Protein AF-A0A6A7LDC2-F1 (afdb_monomer_lite)

Sequence (98 aa):
MISDTRNTEDIVCEDEYEAEKLMWILSSNRKEHKLKHAATVGEKEMIVVLDDDSSHSVMMSDEESADKLQKTAHKILLEGRKPLSIRTHKNTVYIDME

Foldseek 3Di:
DDPPPFDKQKAFFLWQVLQVVVLVQQDPPPPPKDFDDWDDDPQFWIWTAIPVRDIDIHGGNGNVSVVSVVVVSCCCHPVVKHFPDWDDDIRMIITGID

Radius of gyration: 12.78 Å; chains: 1; bounding box: 31×42×29 Å

Secondary structure (DSSP, 8-state):
------EEEEEEBSSHHHHHHHHHHH-TT-SS--EEEEEEETTTEEEEEETTS-EEEEEBSSHHHHHHHHHHHHHHHTS---EEEEEEETTEEEEEE-

Structure (mmCIF, N/CA/C/O backbone):
data_AF-A0A6A7LDC2-F1
#
_entry.id   AF-A0A6A7LDC2-F1
#
loop_
_atom_site.group_PDB
_atom_site.id
_atom_site.type_symbol
_atom_site.label_atom_id
_atom_site.label_alt_id
_atom_site.label_comp_id
_atom_site.label_asym_id
_atom_site.label_entity_id
_atom_site.label_seq_id
_atom_site.pdbx_PDB_ins_code
_atom_site.Cartn_x
_atom_site.Cartn_y
_atom_site.Cartn_z
_atom_site.occupancy
_atom_site.B_iso_or_equiv
_atom_site.auth_seq_id
_atom_site.auth_comp_id
_atom_site.auth_asym_id
_atom_site.auth_atom_id
_atom_site.pdbx_PDB_model_num
ATOM 1 N N . MET A 1 1 ? 9.118 30.003 -6.283 1.00 36.75 1 MET A N 1
ATOM 2 C CA . MET A 1 1 ? 9.024 29.219 -5.037 1.00 36.75 1 MET A CA 1
ATOM 3 C C . MET A 1 1 ? 7.946 28.181 -5.274 1.00 36.75 1 MET A C 1
ATOM 5 O O . MET A 1 1 ? 6.783 28.551 -5.307 1.00 36.75 1 MET A O 1
ATOM 9 N N . ILE A 1 2 ? 8.327 26.947 -5.602 1.00 41.28 2 ILE A N 1
ATOM 10 C CA . ILE A 1 2 ? 7.369 25.851 -5.785 1.00 41.28 2 ILE A CA 1
ATOM 11 C C . ILE A 1 2 ? 7.188 25.263 -4.389 1.00 41.28 2 IL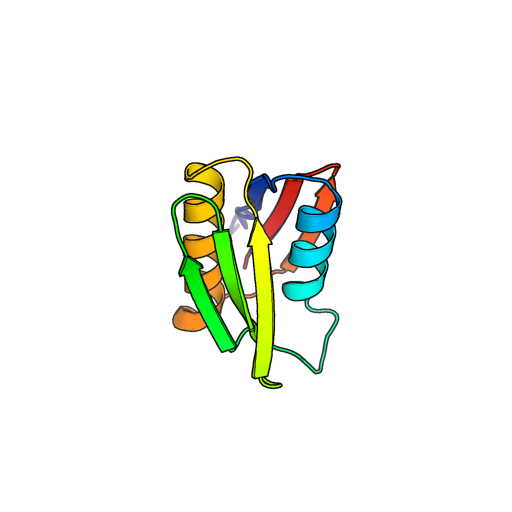E A C 1
ATOM 13 O O . ILE A 1 2 ? 8.160 24.809 -3.793 1.00 41.28 2 ILE A O 1
ATOM 17 N N . SER A 1 3 ? 5.996 25.400 -3.811 1.00 41.00 3 SER A N 1
ATOM 18 C CA . SER A 1 3 ? 5.670 24.667 -2.595 1.00 41.00 3 SER A CA 1
ATOM 19 C C . SER A 1 3 ? 5.502 23.207 -2.997 1.00 41.00 3 SER A C 1
ATOM 21 O O . SER A 1 3 ? 4.506 22.870 -3.633 1.00 41.00 3 SER A O 1
ATOM 23 N N . ASP A 1 4 ? 6.468 22.358 -2.658 1.00 45.59 4 ASP A N 1
ATOM 24 C CA . ASP A 1 4 ? 6.269 20.911 -2.681 1.00 45.59 4 ASP A CA 1
ATOM 25 C C . ASP A 1 4 ? 5.224 20.579 -1.612 1.00 45.59 4 ASP A C 1
ATOM 27 O O . ASP A 1 4 ? 5.537 20.335 -0.444 1.00 45.59 4 ASP A O 1
ATOM 31 N N . THR A 1 5 ? 3.946 20.646 -1.984 1.00 48.62 5 THR A N 1
ATOM 32 C CA . THR A 1 5 ? 2.859 20.024 -1.233 1.00 48.62 5 THR A CA 1
ATOM 33 C C . THR A 1 5 ? 3.118 18.525 -1.244 1.00 48.62 5 THR A C 1
ATOM 35 O O . THR A 1 5 ? 2.669 17.820 -2.142 1.00 48.62 5 THR A O 1
ATOM 38 N N . ARG A 1 6 ? 3.890 18.043 -0.264 1.00 57.09 6 ARG A N 1
ATOM 39 C CA . ARG A 1 6 ? 4.001 16.617 0.042 1.00 57.09 6 ARG A CA 1
ATOM 40 C C . ARG A 1 6 ? 2.589 16.116 0.307 1.00 57.09 6 ARG A C 1
ATOM 42 O O . ARG A 1 6 ? 1.972 16.528 1.287 1.00 57.09 6 ARG A O 1
ATOM 49 N N . ASN A 1 7 ? 2.063 15.301 -0.599 1.00 79.56 7 ASN A N 1
ATOM 50 C CA . ASN A 1 7 ? 0.771 14.673 -0.397 1.00 79.56 7 ASN A CA 1
ATOM 51 C C . ASN A 1 7 ? 1.016 13.396 0.411 1.00 79.56 7 ASN A C 1
ATOM 53 O O . ASN A 1 7 ? 1.631 12.454 -0.094 1.00 79.56 7 ASN A O 1
ATOM 57 N N . THR A 1 8 ? 0.626 13.421 1.684 1.00 90.31 8 THR A N 1
ATOM 58 C CA . THR A 1 8 ? 0.734 12.271 2.583 1.00 90.31 8 THR A CA 1
ATOM 59 C C . THR A 1 8 ? -0.593 11.531 2.552 1.00 90.31 8 THR A C 1
ATOM 61 O O . THR A 1 8 ? -1.608 12.079 2.973 1.00 90.31 8 THR A O 1
ATOM 64 N N . GLU A 1 9 ? -0.574 10.292 2.075 1.00 93.88 9 GLU A N 1
ATOM 65 C CA . GLU A 1 9 ? -1.716 9.381 2.157 1.00 93.88 9 GLU A CA 1
ATOM 66 C C . GLU A 1 9 ? -1.643 8.615 3.484 1.00 93.88 9 GLU A C 1
ATOM 68 O O . GLU A 1 9 ? -0.570 8.145 3.875 1.00 93.88 9 GLU A O 1
ATOM 73 N N . ASP A 1 10 ? -2.771 8.490 4.176 1.00 96.38 10 ASP A N 1
ATOM 74 C CA . ASP A 1 10 ? -2.927 7.705 5.397 1.00 96.38 10 ASP A CA 1
ATOM 75 C C . ASP A 1 10 ? -3.853 6.508 5.144 1.00 96.38 10 ASP A C 1
ATOM 77 O O . ASP A 1 10 ? -5.001 6.654 4.725 1.00 96.38 10 ASP A O 1
ATOM 81 N N . ILE A 1 11 ? -3.343 5.302 5.380 1.00 97.69 11 ILE A N 1
ATOM 82 C CA . ILE A 1 11 ? -4.064 4.049 5.144 1.00 97.69 11 ILE A CA 1
ATOM 83 C C . ILE A 1 11 ? -4.175 3.320 6.473 1.00 97.69 11 ILE A C 1
ATOM 85 O O . ILE A 1 11 ? -3.156 3.017 7.098 1.00 97.69 11 ILE A O 1
ATOM 89 N N . VAL A 1 12 ? -5.403 3.041 6.903 1.00 98.31 12 VAL A N 1
ATOM 90 C CA . VAL A 1 12 ? -5.662 2.319 8.146 1.00 98.31 12 VAL A CA 1
ATOM 91 C C . VAL A 1 12 ? -5.859 0.835 7.827 1.00 98.31 12 VAL A C 1
ATOM 93 O O . VAL A 1 12 ? -6.759 0.429 7.092 1.00 98.31 12 VAL A O 1
ATOM 96 N N . CYS A 1 13 ? -4.957 0.016 8.347 1.00 98.50 13 CYS A N 1
ATOM 97 C CA . CYS A 1 13 ? -4.982 -1.434 8.250 1.00 98.50 13 CYS A CA 1
ATOM 98 C C . CYS A 1 13 ? -5.863 -2.051 9.347 1.00 98.50 13 CYS A C 1
ATOM 100 O O . CYS A 1 13 ? -6.173 -1.399 10.347 1.00 98.50 13 CYS A O 1
ATOM 102 N N . GLU A 1 14 ? -6.257 -3.313 9.172 1.00 98.44 14 GLU A N 1
ATOM 103 C CA . GLU A 1 14 ? -7.043 -4.060 10.171 1.00 98.44 14 GLU A CA 1
ATOM 104 C C . GLU A 1 14 ? -6.330 -4.075 11.536 1.00 98.44 14 GLU A C 1
ATOM 106 O O . GLU A 1 14 ? -6.942 -3.812 12.571 1.00 98.44 14 GLU A O 1
ATOM 111 N N . ASP A 1 15 ? -5.013 -4.298 11.532 1.00 98.44 15 ASP A N 1
ATOM 112 C CA . ASP A 1 15 ? -4.178 -4.309 12.729 1.00 98.44 15 ASP A CA 1
ATOM 113 C C . ASP A 1 15 ? -2.744 -3.795 12.466 1.00 98.44 15 ASP A C 1
ATOM 115 O O . ASP A 1 15 ? -2.394 -3.347 11.368 1.00 98.44 15 ASP A O 1
ATOM 119 N N . GLU A 1 16 ? -1.911 -3.794 13.513 1.00 98.31 16 GLU A N 1
ATOM 120 C CA . GLU A 1 16 ? -0.515 -3.343 13.431 1.00 98.31 16 GLU A CA 1
ATOM 121 C C . GLU A 1 16 ? 0.347 -4.252 12.537 1.00 98.31 16 GLU A C 1
ATOM 123 O O . GLU A 1 16 ? 1.244 -3.762 11.854 1.00 98.31 16 GLU A O 1
ATOM 128 N N . TYR A 1 17 ? 0.058 -5.556 12.490 1.00 97.75 17 TYR A N 1
ATOM 129 C CA . TYR A 1 17 ? 0.798 -6.511 11.662 1.00 97.75 17 TYR A CA 1
ATOM 130 C C . TYR A 1 17 ? 0.548 -6.258 10.171 1.00 97.75 17 TYR A C 1
ATOM 132 O O . TYR A 1 17 ? 1.482 -6.239 9.366 1.00 97.75 17 TYR A O 1
ATOM 140 N N . GLU A 1 18 ? -0.704 -6.003 9.800 1.00 98.19 18 GLU A N 1
ATOM 141 C CA . GLU A 1 18 ? -1.101 -5.620 8.448 1.00 98.19 18 GLU A CA 1
ATOM 142 C C . GLU A 1 18 ? -0.447 -4.299 8.016 1.00 98.19 18 GLU A C 1
ATOM 144 O O . GLU A 1 18 ? 0.064 -4.196 6.896 1.00 98.19 18 GLU A O 1
ATOM 149 N N . ALA A 1 19 ? -0.363 -3.320 8.924 1.00 98.06 19 ALA A N 1
ATOM 150 C CA . ALA A 1 19 ? 0.328 -2.057 8.669 1.00 98.06 19 ALA A CA 1
ATOM 151 C C . ALA A 1 19 ? 1.836 -2.245 8.448 1.00 98.06 19 ALA A C 1
ATOM 153 O O . ALA A 1 19 ? 2.404 -1.685 7.504 1.00 98.06 19 ALA A O 1
ATOM 154 N N . GLU A 1 20 ? 2.500 -3.054 9.278 1.00 96.12 20 GLU A N 1
ATOM 155 C CA . GLU A 1 20 ? 3.921 -3.367 9.110 1.00 96.12 20 GLU A CA 1
ATOM 156 C C . GLU A 1 20 ? 4.196 -4.117 7.802 1.00 96.12 20 GLU A C 1
ATOM 158 O O . GLU A 1 20 ? 5.146 -3.786 7.084 1.00 96.12 20 GLU A O 1
ATOM 163 N N . LYS A 1 21 ? 3.340 -5.083 7.453 1.00 95.19 21 LYS A N 1
ATOM 164 C CA . LYS A 1 21 ? 3.408 -5.819 6.186 1.00 95.19 21 LYS A CA 1
ATOM 165 C C . LYS A 1 21 ? 3.277 -4.874 4.993 1.00 95.19 21 LYS A C 1
ATOM 167 O O . LYS A 1 21 ? 4.116 -4.921 4.094 1.00 95.19 21 LYS A O 1
ATOM 172 N N . LEU A 1 22 ? 2.284 -3.982 4.992 1.00 95.50 22 LEU A N 1
ATOM 173 C CA . LEU A 1 22 ? 2.088 -3.013 3.911 1.00 95.50 22 LEU A CA 1
ATOM 174 C C . LEU A 1 22 ? 3.271 -2.044 3.784 1.00 95.50 22 LEU A C 1
ATOM 176 O O . LEU A 1 22 ? 3.770 -1.817 2.680 1.00 95.50 22 LEU A O 1
ATOM 180 N N . MET A 1 23 ? 3.760 -1.508 4.906 1.00 93.56 23 MET A N 1
ATOM 181 C CA . MET A 1 23 ? 4.963 -0.674 4.919 1.00 93.56 23 MET A CA 1
ATOM 182 C C . MET A 1 23 ? 6.138 -1.417 4.292 1.00 93.56 23 MET A C 1
ATOM 184 O O . MET A 1 23 ? 6.837 -0.855 3.451 1.00 93.56 23 MET A O 1
ATOM 188 N N . TRP A 1 24 ? 6.368 -2.667 4.686 1.00 89.56 24 TRP A N 1
ATOM 189 C CA . TRP A 1 24 ? 7.476 -3.463 4.177 1.00 89.56 24 TRP A CA 1
ATOM 190 C C . TRP A 1 24 ? 7.364 -3.733 2.672 1.00 89.56 24 TRP A C 1
ATOM 192 O O . TRP A 1 24 ? 8.367 -3.631 1.967 1.00 89.56 24 TRP A O 1
ATOM 202 N N . ILE A 1 25 ? 6.152 -4.008 2.178 1.00 90.69 25 ILE A N 1
ATOM 203 C CA . ILE A 1 25 ? 5.851 -4.224 0.753 1.00 90.69 25 ILE A CA 1
ATOM 204 C C . ILE A 1 25 ? 6.166 -2.973 -0.075 1.00 90.69 25 ILE A C 1
ATOM 206 O O . ILE A 1 25 ? 6.761 -3.076 -1.145 1.00 90.69 25 ILE A O 1
ATOM 210 N N . LEU A 1 26 ? 5.771 -1.792 0.408 1.00 89.25 26 LEU A N 1
ATOM 211 C CA . LEU A 1 26 ? 5.920 -0.538 -0.336 1.00 89.25 26 LEU A CA 1
ATOM 212 C C . LEU A 1 26 ? 7.283 0.144 -0.125 1.00 89.25 26 LEU A C 1
ATOM 214 O O . LEU A 1 26 ? 7.633 1.061 -0.869 1.00 89.25 26 LEU A O 1
ATOM 218 N N . SER A 1 27 ? 8.060 -0.276 0.878 1.00 84.94 27 SER A N 1
ATOM 219 C CA . SER A 1 27 ? 9.331 0.355 1.241 1.00 84.94 27 SER A CA 1
ATOM 220 C C . SER A 1 27 ? 10.394 0.229 0.149 1.00 84.94 27 SER A C 1
ATOM 222 O O . SER A 1 27 ? 10.906 -0.850 -0.148 1.00 84.94 27 SER A O 1
ATOM 224 N N . SER A 1 28 ? 10.849 1.385 -0.336 1.00 60.97 28 SER A N 1
ATOM 225 C CA . SER A 1 28 ? 11.884 1.583 -1.364 1.00 60.97 28 SER A CA 1
ATOM 226 C C . SER A 1 28 ? 13.272 1.011 -1.017 1.00 60.97 28 SER A C 1
ATOM 228 O O . SER A 1 28 ? 14.181 1.042 -1.846 1.00 60.97 28 SER A O 1
ATOM 230 N N . ASN A 1 29 ? 13.463 0.490 0.201 1.00 55.75 29 ASN A N 1
ATOM 231 C CA . ASN A 1 29 ? 14.714 -0.135 0.647 1.00 55.75 29 ASN A CA 1
ATOM 232 C C . ASN A 1 29 ? 14.994 -1.487 -0.022 1.00 55.75 29 ASN A C 1
ATOM 234 O O . ASN A 1 29 ? 16.120 -1.985 0.045 1.00 55.75 29 ASN A O 1
ATOM 238 N N . ARG A 1 30 ? 14.015 -2.068 -0.718 1.00 54.81 30 ARG A N 1
ATOM 239 C CA . ARG A 1 30 ? 14.255 -3.194 -1.614 1.00 54.81 30 ARG A CA 1
ATOM 240 C C . ARG A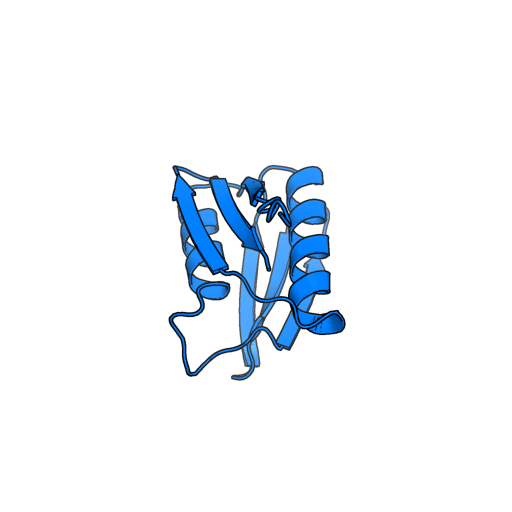 1 30 ? 14.712 -2.647 -2.964 1.00 54.81 30 ARG A C 1
ATOM 242 O O . ARG A 1 30 ? 13.904 -2.303 -3.816 1.00 54.81 30 ARG A O 1
ATOM 249 N N . LYS A 1 31 ? 16.029 -2.635 -3.202 1.00 53.91 31 LYS A N 1
ATOM 250 C CA . LYS A 1 31 ? 16.576 -2.532 -4.573 1.00 53.91 31 LYS A CA 1
ATOM 251 C C . LYS A 1 31 ? 16.052 -3.646 -5.499 1.00 53.91 31 LYS A C 1
ATOM 253 O O . LYS A 1 31 ? 16.219 -3.532 -6.709 1.00 53.91 31 LYS A O 1
ATOM 258 N N . GLU A 1 32 ? 15.451 -4.690 -4.930 1.00 55.72 32 GLU A N 1
ATOM 259 C CA . GLU A 1 32 ? 15.205 -5.972 -5.588 1.00 55.72 32 GLU A CA 1
ATOM 260 C C . GLU A 1 32 ? 13.732 -6.324 -5.800 1.00 55.72 32 GLU A C 1
ATOM 262 O O . GLU A 1 32 ? 13.489 -7.230 -6.582 1.00 55.72 32 GLU A O 1
ATOM 267 N N . HIS A 1 33 ? 12.770 -5.623 -5.181 1.00 64.06 33 HIS A N 1
ATOM 268 C CA . HIS A 1 33 ? 11.357 -5.973 -5.359 1.00 64.06 33 HIS A CA 1
ATOM 269 C C . HIS A 1 33 ? 10.464 -4.762 -5.579 1.00 64.06 33 HIS A C 1
ATOM 271 O O . HIS A 1 33 ? 10.325 -3.909 -4.701 1.00 64.06 33 HIS A O 1
ATOM 277 N N . LYS A 1 34 ? 9.861 -4.694 -6.765 1.00 80.69 34 LYS A N 1
ATOM 278 C CA . LYS A 1 34 ? 8.914 -3.651 -7.164 1.00 80.69 34 LYS A CA 1
ATOM 279 C C . LYS A 1 34 ? 7.496 -4.192 -7.195 1.00 80.69 34 LYS A C 1
ATOM 281 O O . LYS A 1 34 ? 7.260 -5.342 -7.551 1.00 80.69 34 LYS A O 1
ATOM 286 N N . LEU A 1 35 ? 6.548 -3.310 -6.897 1.00 89.19 35 LEU A N 1
ATOM 287 C CA . LEU A 1 35 ? 5.135 -3.567 -7.128 1.00 89.19 35 LEU A CA 1
ATOM 288 C C . LEU A 1 35 ? 4.908 -3.891 -8.617 1.00 89.19 35 LEU A C 1
ATOM 290 O O . LEU A 1 35 ? 5.234 -3.078 -9.481 1.00 89.19 35 LEU A O 1
ATOM 294 N N . LYS A 1 36 ? 4.366 -5.079 -8.904 1.00 91.06 36 LYS A N 1
ATOM 295 C CA . LYS A 1 36 ? 4.046 -5.573 -10.254 1.00 91.06 36 LYS A CA 1
ATOM 296 C C . LYS A 1 36 ? 2.551 -5.487 -10.545 1.00 91.06 36 LYS A C 1
ATOM 298 O O . LYS A 1 36 ? 2.161 -5.135 -11.655 1.00 91.06 36 LYS A O 1
ATOM 303 N N . HIS A 1 37 ? 1.716 -5.814 -9.561 1.00 92.62 37 HIS A N 1
ATOM 304 C CA . HIS A 1 37 ? 0.262 -5.773 -9.686 1.00 92.62 37 HIS A CA 1
ATOM 305 C C . HIS A 1 37 ? -0.408 -5.530 -8.329 1.00 92.62 37 HIS A C 1
ATOM 307 O O . HIS A 1 37 ? 0.150 -5.860 -7.285 1.00 92.62 37 HIS A O 1
ATOM 313 N N . ALA A 1 38 ? -1.613 -4.967 -8.352 1.00 93.75 38 ALA A N 1
ATOM 314 C CA . ALA A 1 38 ? -2.453 -4.772 -7.180 1.00 93.75 38 ALA A CA 1
ATOM 315 C C . ALA A 1 38 ? -3.922 -4.947 -7.578 1.00 93.75 38 ALA A C 1
ATOM 317 O O . ALA A 1 38 ? -4.347 -4.396 -8.595 1.00 93.75 38 ALA A O 1
ATOM 318 N N . ALA A 1 39 ? -4.683 -5.692 -6.780 1.00 94.44 39 ALA A N 1
ATOM 319 C CA . ALA A 1 39 ? -6.102 -5.929 -7.011 1.00 94.44 39 ALA A CA 1
ATOM 320 C C . ALA A 1 39 ? -6.869 -5.964 -5.688 1.00 94.44 39 ALA A C 1
ATOM 322 O O . ALA A 1 39 ? -6.480 -6.667 -4.758 1.00 94.44 39 ALA A O 1
ATOM 323 N N . THR A 1 40 ? -7.974 -5.230 -5.616 1.00 92.56 40 THR A N 1
ATOM 324 C CA . THR A 1 40 ? -8.897 -5.293 -4.479 1.00 92.56 40 THR A CA 1
ATOM 325 C C . THR A 1 40 ? -9.699 -6.594 -4.547 1.00 92.56 40 THR A C 1
ATOM 327 O O . THR A 1 40 ? -10.216 -6.953 -5.607 1.00 92.56 40 THR A O 1
ATOM 330 N N . VAL A 1 41 ? -9.797 -7.300 -3.424 1.00 91.31 41 VAL A N 1
ATOM 331 C CA . VAL A 1 41 ? -10.599 -8.514 -3.253 1.00 91.31 41 VAL A CA 1
ATOM 332 C C . VAL A 1 41 ? -11.577 -8.245 -2.112 1.00 91.31 41 VAL A C 1
ATOM 334 O O . VAL A 1 41 ? -11.174 -7.949 -1.000 1.00 91.31 41 VAL A O 1
ATOM 337 N N . GLY A 1 42 ? -12.882 -8.283 -2.377 1.00 88.94 42 GLY A N 1
ATOM 338 C CA . GLY A 1 42 ? -13.872 -7.853 -1.379 1.00 88.94 42 GLY A CA 1
ATOM 339 C C . GLY A 1 42 ? -13.782 -6.356 -1.039 1.00 88.94 42 GLY A C 1
ATOM 340 O O . GLY A 1 42 ? -13.217 -5.575 -1.797 1.00 88.94 42 GLY A O 1
ATOM 341 N N . GLU A 1 43 ? -14.377 -5.951 0.085 1.00 91.06 43 GLU A N 1
ATOM 342 C CA . GLU A 1 43 ? -14.510 -4.529 0.461 1.00 91.06 43 GLU A CA 1
ATOM 343 C C . GLU A 1 43 ? -13.283 -3.973 1.202 1.00 91.06 43 GLU A C 1
ATOM 345 O O . GLU A 1 43 ? -13.067 -2.767 1.215 1.00 91.06 43 GLU A O 1
ATOM 350 N N . LYS A 1 44 ? -12.480 -4.834 1.840 1.00 95.88 44 LYS A N 1
ATOM 351 C CA . LYS A 1 44 ? -11.410 -4.422 2.769 1.00 95.88 44 LYS A CA 1
ATOM 352 C C . LYS A 1 44 ? -10.084 -5.150 2.572 1.00 95.88 44 LYS A C 1
ATOM 354 O O . LYS A 1 44 ? -9.210 -5.054 3.423 1.00 95.88 44 LYS A O 1
ATOM 359 N N . GLU A 1 45 ? -9.915 -5.890 1.486 1.00 96.44 45 GLU A N 1
ATOM 360 C CA . GLU A 1 45 ? -8.695 -6.655 1.234 1.00 96.44 45 GLU A CA 1
ATOM 361 C C . GLU A 1 45 ? -8.094 -6.277 -0.120 1.00 96.44 45 GLU A C 1
ATOM 363 O O . GLU A 1 45 ? -8.795 -6.035 -1.104 1.00 96.44 45 GLU A O 1
ATOM 368 N N . MET A 1 46 ? -6.767 -6.185 -0.167 1.00 96.62 46 MET A N 1
ATOM 369 C CA . MET A 1 46 ? -6.034 -5.971 -1.404 1.00 96.62 46 MET A CA 1
ATOM 370 C C . MET A 1 46 ? -4.932 -7.009 -1.533 1.00 96.62 46 MET A C 1
ATOM 372 O O . MET A 1 46 ? -4.117 -7.195 -0.633 1.00 96.62 46 MET A O 1
ATOM 376 N N . ILE A 1 47 ? -4.884 -7.661 -2.689 1.00 96.75 47 ILE A N 1
ATOM 377 C CA . ILE A 1 47 ? -3.784 -8.533 -3.075 1.00 96.75 47 ILE A CA 1
ATOM 378 C C . ILE A 1 47 ? -2.745 -7.700 -3.812 1.00 96.75 47 ILE A C 1
ATOM 380 O O . ILE A 1 47 ? -3.046 -7.011 -4.788 1.00 96.75 47 ILE A O 1
ATOM 384 N N . VAL A 1 48 ? -1.507 -7.796 -3.348 1.00 94.25 48 VAL A N 1
ATOM 385 C CA . VAL A 1 48 ? -0.336 -7.124 -3.892 1.00 94.25 48 VAL A CA 1
ATOM 386 C C . VAL A 1 48 ? 0.623 -8.171 -4.436 1.00 94.25 48 VAL A C 1
ATOM 388 O O . VAL A 1 48 ? 0.963 -9.118 -3.732 1.00 94.25 48 VAL A O 1
ATOM 391 N N . VAL A 1 49 ? 1.070 -7.999 -5.677 1.00 93.50 49 VAL A N 1
ATOM 392 C CA . VAL A 1 49 ? 2.020 -8.899 -6.340 1.00 93.50 49 VAL A CA 1
ATOM 393 C C . VAL A 1 49 ? 3.301 -8.137 -6.636 1.00 93.50 49 VAL A C 1
ATOM 395 O O . VAL A 1 49 ? 3.258 -7.037 -7.201 1.00 93.50 49 VAL A O 1
ATOM 398 N N . LEU A 1 50 ? 4.434 -8.722 -6.265 1.00 91.25 50 LEU A N 1
ATOM 399 C CA . LEU A 1 50 ? 5.762 -8.178 -6.529 1.00 91.25 50 LEU A CA 1
ATOM 400 C C . LEU A 1 50 ? 6.351 -8.760 -7.826 1.00 91.25 50 LEU A C 1
ATOM 402 O O . LEU A 1 50 ? 5.788 -9.653 -8.459 1.00 91.25 50 LEU A O 1
ATOM 406 N N . ASP A 1 51 ? 7.468 -8.204 -8.281 1.00 90.31 51 ASP A N 1
ATOM 407 C CA . ASP A 1 51 ? 8.168 -8.618 -9.504 1.00 90.31 51 ASP A CA 1
ATOM 408 C C . ASP A 1 51 ? 8.766 -10.033 -9.460 1.00 90.31 51 ASP A C 1
ATOM 410 O O . ASP A 1 51 ? 8.955 -10.633 -10.518 1.00 90.31 51 ASP A O 1
ATOM 414 N N . ASP A 1 52 ? 8.990 -10.580 -8.265 1.00 89.81 52 ASP A N 1
ATOM 415 C CA . ASP A 1 52 ? 9.391 -11.969 -8.017 1.00 89.81 52 ASP A CA 1
ATOM 416 C C . ASP A 1 52 ? 8.207 -12.955 -7.970 1.00 89.81 52 ASP A C 1
ATOM 418 O O . ASP A 1 52 ? 8.377 -14.109 -7.580 1.00 89.81 52 ASP A O 1
ATOM 422 N N . ASP A 1 53 ? 7.011 -12.499 -8.358 1.00 90.06 53 ASP A N 1
ATOM 423 C CA . ASP A 1 53 ? 5.745 -13.240 -8.329 1.00 90.06 53 ASP A CA 1
ATOM 424 C C . ASP A 1 53 ? 5.258 -13.643 -6.925 1.00 90.06 53 ASP A C 1
ATOM 426 O O . ASP A 1 53 ? 4.235 -14.327 -6.794 1.00 90.06 53 ASP A O 1
ATOM 430 N N . SER A 1 54 ? 5.906 -13.167 -5.856 1.00 90.44 54 SER A N 1
ATOM 431 C CA . SER A 1 54 ? 5.338 -13.272 -4.514 1.00 90.44 54 SER A CA 1
ATOM 432 C C . SER A 1 54 ? 4.055 -12.444 -4.415 1.00 90.44 54 SER A C 1
ATOM 434 O O . SER A 1 54 ? 3.932 -11.351 -4.977 1.00 90.44 54 SER A O 1
ATOM 436 N N . SER A 1 55 ? 3.058 -13.004 -3.730 1.00 93.56 55 SER A N 1
ATOM 437 C CA . SER A 1 55 ? 1.739 -12.398 -3.557 1.00 93.56 55 SER A CA 1
ATOM 438 C C . SER A 1 55 ? 1.429 -12.256 -2.076 1.00 93.56 55 SER A C 1
ATOM 440 O O . SER A 1 55 ? 1.588 -13.202 -1.304 1.00 93.56 55 SER A O 1
ATOM 442 N N . HIS A 1 56 ? 0.958 -11.079 -1.688 1.00 94.31 56 HIS A N 1
ATOM 443 C CA . HIS A 1 56 ? 0.632 -10.738 -0.314 1.00 94.31 56 HIS A CA 1
ATOM 444 C C . HIS A 1 56 ? -0.775 -10.159 -0.259 1.00 94.31 56 HIS A C 1
ATOM 446 O O . HIS A 1 56 ? -1.091 -9.222 -0.984 1.00 94.31 56 HIS A O 1
ATOM 452 N N . SER A 1 57 ? -1.611 -10.704 0.617 1.00 96.19 57 SER A N 1
ATOM 453 C CA . SER A 1 57 ? -2.853 -10.047 1.018 1.00 96.19 57 SER A CA 1
ATOM 454 C C . SER A 1 57 ? -2.543 -8.960 2.042 1.00 96.19 57 SER A C 1
ATOM 456 O O . SER A 1 57 ? -1.639 -9.154 2.856 1.00 96.19 57 SER A O 1
ATOM 458 N N . VAL A 1 58 ? -3.265 -7.842 1.996 1.00 97.56 58 VAL A N 1
ATOM 459 C CA . VAL A 1 58 ? -3.272 -6.784 3.010 1.00 97.56 58 VAL A CA 1
ATOM 460 C C . VAL A 1 58 ? -4.721 -6.472 3.373 1.00 97.56 58 VAL A C 1
ATOM 462 O O . VAL A 1 58 ? -5.529 -6.209 2.481 1.00 97.56 58 VAL A O 1
ATOM 465 N N . MET A 1 59 ? -5.030 -6.489 4.670 1.00 98.19 59 MET A N 1
ATOM 466 C CA . MET A 1 59 ? -6.358 -6.184 5.208 1.00 98.19 59 MET A CA 1
ATOM 467 C C . MET A 1 59 ? -6.422 -4.743 5.728 1.00 98.19 59 MET A C 1
ATOM 469 O O . MET A 1 59 ? -5.567 -4.295 6.498 1.00 98.19 59 MET A O 1
ATOM 473 N N . MET A 1 60 ? -7.466 -4.024 5.332 1.00 98.00 60 MET A N 1
ATOM 474 C CA . MET A 1 60 ? -7.768 -2.648 5.723 1.00 98.00 60 MET A CA 1
ATOM 475 C C . MET A 1 60 ? -8.874 -2.610 6.780 1.00 98.00 60 MET A C 1
ATOM 477 O O . MET A 1 60 ? -9.729 -3.490 6.815 1.00 98.00 60 MET A O 1
ATOM 481 N N . SER A 1 61 ? -8.906 -1.569 7.618 1.00 98.00 61 SER A N 1
ATOM 482 C CA . SER A 1 61 ? -9.965 -1.421 8.634 1.00 98.00 61 SER A CA 1
ATOM 483 C C . SER A 1 61 ? -11.347 -1.181 8.020 1.00 98.00 61 SER A C 1
ATOM 485 O O . SER A 1 61 ? -12.383 -1.549 8.590 1.00 98.00 61 SER A O 1
ATOM 487 N N . ASP A 1 62 ? -11.375 -0.549 6.850 1.00 96.75 62 ASP A N 1
ATOM 488 C CA . ASP A 1 62 ? -12.567 -0.090 6.150 1.00 96.75 62 ASP A CA 1
ATOM 489 C C . ASP A 1 62 ? -12.339 0.023 4.636 1.00 96.75 62 ASP A C 1
ATOM 491 O O . ASP A 1 62 ? -11.216 -0.053 4.132 1.00 96.75 62 ASP A O 1
ATOM 495 N N . GLU A 1 63 ? -13.450 0.182 3.918 1.00 96.25 63 GLU A N 1
ATOM 496 C CA . GLU A 1 63 ? -13.488 0.345 2.463 1.00 96.25 63 GLU A CA 1
ATOM 497 C C . GLU A 1 63 ? -12.783 1.633 2.012 1.00 96.25 63 GLU A C 1
ATOM 499 O O . GLU A 1 63 ? -12.094 1.643 0.996 1.00 96.25 63 GLU A O 1
ATOM 504 N N . GLU A 1 64 ? -12.862 2.712 2.799 1.00 96.19 64 GLU A N 1
ATOM 505 C CA . GLU A 1 64 ? -12.182 3.971 2.473 1.00 96.19 64 GLU A CA 1
ATOM 506 C C . GLU A 1 64 ? -10.658 3.784 2.428 1.00 96.19 64 GLU A C 1
ATOM 508 O O . GLU A 1 64 ? -9.988 4.240 1.498 1.00 96.19 64 GLU A O 1
ATOM 513 N N . SER A 1 65 ? -10.102 3.071 3.405 1.00 97.19 65 SER A N 1
ATOM 514 C CA . SER A 1 65 ? -8.681 2.737 3.453 1.00 97.19 65 SER A CA 1
ATOM 515 C C . SER A 1 65 ? -8.280 1.809 2.304 1.00 97.19 65 SER A C 1
ATOM 517 O O . SER A 1 65 ? -7.189 1.965 1.745 1.00 97.19 65 SER A O 1
ATOM 519 N N . ALA A 1 66 ? -9.167 0.898 1.891 1.00 96.25 66 ALA A N 1
ATOM 520 C CA . ALA A 1 66 ? -8.959 0.058 0.715 1.00 96.25 66 ALA A CA 1
ATOM 521 C C . ALA A 1 66 ? -8.875 0.884 -0.577 1.00 96.25 66 ALA A C 1
ATOM 523 O O . ALA A 1 66 ? -7.947 0.713 -1.374 1.00 96.25 66 ALA A O 1
ATOM 524 N N . ASP A 1 67 ? -9.784 1.840 -0.745 1.00 95.62 67 ASP A N 1
ATOM 525 C CA . ASP A 1 67 ? -9.811 2.763 -1.877 1.00 95.62 67 ASP A CA 1
ATOM 526 C C . ASP A 1 67 ? -8.576 3.671 -1.920 1.00 95.62 67 ASP A C 1
ATOM 528 O O . ASP A 1 67 ? -7.998 3.904 -2.989 1.00 95.62 67 ASP A O 1
ATOM 532 N N . LYS A 1 68 ? -8.139 4.191 -0.764 1.00 96.00 68 LYS A N 1
ATOM 533 C CA . LYS A 1 68 ? -6.899 4.979 -0.657 1.00 96.00 68 LYS A CA 1
ATOM 534 C C . LYS A 1 68 ? -5.684 4.156 -1.083 1.00 96.00 68 LYS A C 1
ATOM 536 O O . LYS A 1 68 ? -4.843 4.645 -1.848 1.00 96.00 68 LYS A O 1
ATOM 541 N N . LEU A 1 69 ? -5.605 2.897 -0.649 1.00 95.81 69 LEU A N 1
ATOM 542 C CA . LEU A 1 69 ? -4.527 1.997 -1.046 1.00 95.81 69 LEU A CA 1
ATOM 543 C C . LEU A 1 69 ? -4.575 1.682 -2.547 1.00 95.81 69 LEU A C 1
ATOM 545 O O . LEU A 1 69 ? -3.542 1.761 -3.213 1.00 95.81 69 LEU A O 1
ATOM 549 N N . GLN A 1 70 ? -5.756 1.424 -3.112 1.00 95.06 70 GLN A N 1
ATOM 550 C CA . GLN A 1 70 ? -5.922 1.185 -4.547 1.00 95.06 70 GLN A CA 1
ATOM 551 C C . GLN A 1 70 ? -5.463 2.394 -5.380 1.00 95.06 70 GLN A C 1
ATOM 553 O O . GLN A 1 70 ? -4.707 2.241 -6.344 1.00 95.06 70 GLN A O 1
ATOM 558 N N . LYS A 1 71 ? -5.852 3.614 -4.987 1.00 94.44 71 LYS A N 1
ATOM 559 C CA . LYS A 1 71 ? -5.397 4.859 -5.635 1.00 94.44 71 LYS A CA 1
ATOM 560 C C . LYS A 1 71 ? -3.884 5.030 -5.528 1.00 94.44 71 LYS A C 1
ATOM 562 O O . LYS A 1 71 ? -3.240 5.441 -6.493 1.00 94.44 71 LYS A O 1
ATOM 567 N N . THR 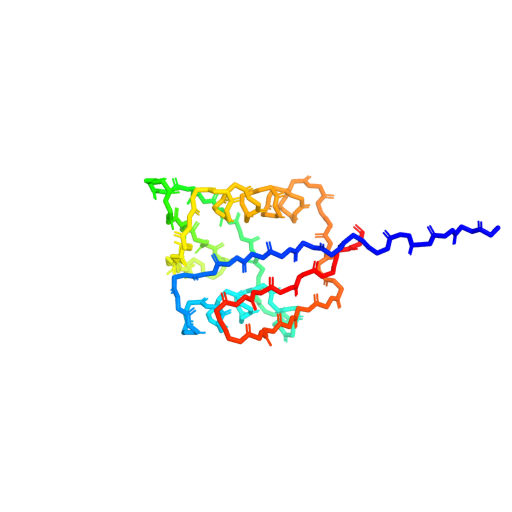A 1 72 ? -3.303 4.695 -4.380 1.00 94.38 72 THR A N 1
ATOM 568 C CA . THR A 1 72 ? -1.849 4.746 -4.174 1.00 94.38 72 THR A CA 1
ATOM 569 C C . THR A 1 72 ? -1.126 3.737 -5.067 1.00 94.38 72 THR A C 1
ATOM 571 O O . THR A 1 72 ? -0.167 4.096 -5.749 1.00 94.38 72 THR A O 1
ATOM 574 N N . ALA A 1 73 ? -1.622 2.502 -5.155 1.00 93.75 73 ALA A N 1
ATOM 575 C CA . ALA A 1 73 ? -1.078 1.481 -6.045 1.00 93.75 73 ALA A CA 1
ATOM 576 C C . ALA A 1 73 ? -1.177 1.891 -7.524 1.00 93.75 73 ALA A C 1
ATOM 578 O O . ALA A 1 73 ? -0.219 1.698 -8.270 1.00 93.75 73 ALA A O 1
ATOM 579 N N . HIS A 1 74 ? -2.281 2.523 -7.942 1.00 93.62 74 HIS A N 1
ATOM 580 C CA . HIS A 1 74 ? -2.439 3.077 -9.292 1.00 93.62 74 HIS A CA 1
ATOM 581 C C . HIS A 1 74 ? -1.366 4.129 -9.604 1.00 93.62 74 HIS A C 1
ATOM 583 O O . HIS A 1 74 ? -0.701 4.043 -10.637 1.00 93.62 74 HIS A O 1
ATOM 589 N N . LYS A 1 75 ? -1.152 5.090 -8.694 1.00 92.38 75 LYS A N 1
ATOM 590 C CA . LYS A 1 75 ? -0.104 6.116 -8.825 1.00 92.38 75 LYS A CA 1
ATOM 591 C C . LYS A 1 75 ? 1.287 5.490 -8.993 1.00 92.38 75 LYS A C 1
ATOM 593 O O . LYS A 1 75 ? 2.080 5.952 -9.809 1.00 92.38 75 LYS A O 1
ATOM 598 N N . ILE A 1 76 ? 1.580 4.422 -8.251 1.00 90.62 76 ILE A N 1
ATOM 599 C CA . ILE A 1 76 ? 2.869 3.720 -8.333 1.00 90.62 76 ILE A CA 1
ATOM 600 C C . ILE A 1 76 ? 3.007 2.960 -9.659 1.00 90.62 76 ILE A C 1
ATOM 602 O O . ILE A 1 76 ? 4.016 3.095 -10.349 1.00 90.62 76 ILE A O 1
ATOM 606 N N . LEU A 1 77 ? 1.999 2.167 -10.024 1.00 91.12 77 LEU A N 1
ATOM 607 C CA . LEU A 1 77 ? 2.060 1.238 -11.155 1.00 91.12 77 LEU A CA 1
ATOM 608 C C . LEU A 1 77 ? 1.907 1.914 -12.518 1.00 91.12 77 LEU A C 1
ATOM 610 O O . LEU A 1 77 ? 2.579 1.525 -13.471 1.00 91.12 77 LEU A O 1
ATOM 614 N N . LEU A 1 78 ? 0.999 2.884 -12.625 1.00 91.31 78 LEU A N 1
ATOM 615 C CA . LEU A 1 78 ? 0.563 3.438 -13.909 1.00 91.31 78 LEU A CA 1
ATOM 616 C C . LEU A 1 78 ? 1.096 4.849 -14.153 1.00 91.31 78 LEU A C 1
ATOM 618 O O . LEU A 1 78 ? 1.402 5.189 -15.293 1.00 91.31 78 LEU A O 1
ATOM 622 N N . GLU A 1 79 ? 1.259 5.651 -13.099 1.00 91.12 79 GLU A N 1
ATOM 623 C CA . GLU A 1 79 ? 1.853 6.993 -13.209 1.00 91.12 79 GLU A CA 1
ATOM 624 C C . GLU A 1 79 ? 3.368 6.996 -12.946 1.00 91.12 79 GLU A C 1
ATOM 626 O O . GLU A 1 79 ? 4.040 7.987 -13.228 1.00 91.12 79 GLU A O 1
ATOM 631 N N . GLY A 1 80 ? 3.926 5.903 -12.411 1.00 85.38 80 GLY A N 1
ATOM 632 C CA . GLY A 1 80 ? 5.352 5.785 -12.101 1.00 85.38 80 GLY A CA 1
ATOM 633 C C . GLY A 1 80 ? 5.817 6.635 -10.913 1.00 85.38 80 GLY A C 1
ATOM 634 O O . GLY A 1 80 ? 7.026 6.836 -10.753 1.00 85.38 80 GLY A O 1
ATOM 635 N N . ARG A 1 81 ? 4.886 7.133 -10.084 1.00 88.31 81 ARG A N 1
ATOM 636 C CA . ARG A 1 81 ? 5.210 7.893 -8.868 1.00 88.31 81 ARG A CA 1
ATOM 637 C C . ARG A 1 81 ? 5.863 6.994 -7.830 1.00 88.31 81 ARG A C 1
ATOM 639 O O . ARG A 1 81 ? 5.502 5.827 -7.684 1.00 88.31 81 ARG A O 1
ATOM 646 N N . LYS A 1 82 ? 6.799 7.547 -7.064 1.00 86.06 82 LYS A N 1
ATOM 647 C CA . LYS A 1 82 ? 7.542 6.788 -6.056 1.00 86.06 82 LYS A CA 1
ATOM 648 C C . LYS A 1 82 ? 7.165 7.231 -4.646 1.00 86.06 82 LYS A C 1
ATOM 650 O O 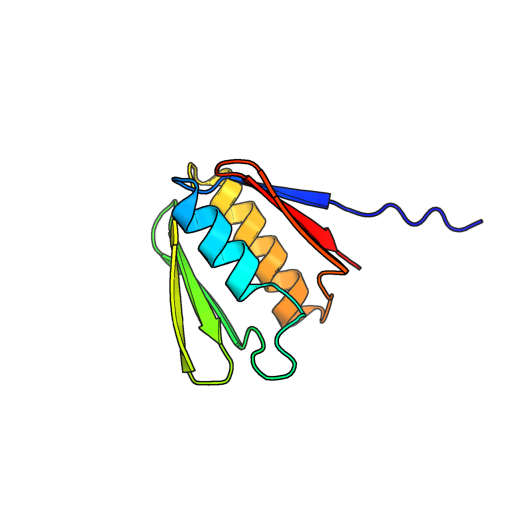. LYS A 1 82 ? 7.073 8.433 -4.397 1.00 86.06 82 LYS A O 1
ATOM 655 N N . PRO A 1 83 ? 7.010 6.285 -3.706 1.00 89.12 83 PRO A N 1
ATOM 656 C CA . PRO A 1 83 ? 7.008 6.613 -2.291 1.00 89.12 83 PRO A CA 1
ATOM 657 C C . PRO A 1 83 ? 8.361 7.220 -1.892 1.00 89.12 83 PRO A C 1
ATOM 659 O O . PRO A 1 83 ? 9.416 6.605 -2.082 1.00 89.12 83 PRO A O 1
ATOM 662 N N . LEU A 1 84 ? 8.328 8.431 -1.343 1.00 89.19 84 LEU A N 1
ATOM 663 C CA . LEU A 1 84 ? 9.487 9.143 -0.803 1.00 89.19 84 LEU A CA 1
ATOM 664 C C . LEU A 1 84 ? 9.801 8.685 0.622 1.00 89.19 84 LEU A C 1
ATOM 666 O O . LEU A 1 84 ? 10.965 8.544 0.996 1.00 89.19 84 LEU A O 1
ATOM 670 N N . SER A 1 85 ? 8.758 8.471 1.423 1.00 90.19 85 SER A N 1
ATOM 671 C CA . SER A 1 85 ? 8.864 7.983 2.794 1.00 90.19 85 SER A CA 1
ATOM 672 C C . SER A 1 85 ? 7.635 7.156 3.144 1.00 90.19 85 SER A C 1
ATOM 674 O O . SER A 1 85 ? 6.522 7.477 2.724 1.00 90.19 85 SER A O 1
ATOM 676 N N . ILE A 1 86 ? 7.846 6.077 3.895 1.00 93.00 86 ILE A N 1
ATOM 677 C CA . ILE A 1 86 ? 6.771 5.240 4.418 1.00 93.00 86 ILE A CA 1
ATOM 678 C C . ILE A 1 86 ? 7.067 4.990 5.887 1.00 93.00 86 ILE A C 1
ATOM 680 O O . ILE A 1 86 ? 8.189 4.638 6.254 1.00 93.00 86 ILE A O 1
ATOM 684 N N . ARG A 1 87 ? 6.068 5.214 6.733 1.00 94.25 87 ARG A N 1
ATOM 685 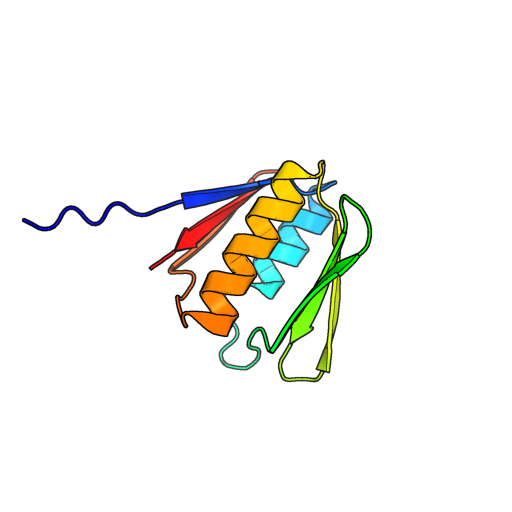C CA . ARG A 1 87 ? 6.165 5.044 8.184 1.00 94.25 87 ARG A CA 1
ATOM 686 C C . ARG A 1 87 ? 4.867 4.467 8.719 1.00 94.25 87 ARG A C 1
ATOM 688 O O . ARG A 1 87 ? 3.806 4.716 8.152 1.00 94.25 87 ARG A O 1
ATOM 695 N N . THR A 1 88 ? 4.949 3.757 9.833 1.00 96.31 88 THR A N 1
ATOM 696 C CA . THR A 1 88 ? 3.780 3.208 10.519 1.00 96.31 88 THR A CA 1
ATOM 697 C C . THR A 1 88 ? 3.631 3.808 11.908 1.00 96.31 88 THR A C 1
ATOM 699 O O . THR A 1 88 ? 4.606 4.181 12.564 1.00 96.31 88 THR A O 1
ATOM 702 N N . HIS A 1 89 ? 2.387 3.922 12.358 1.00 97.12 89 HIS A N 1
ATOM 703 C CA . HIS A 1 89 ? 2.054 4.138 13.758 1.00 97.12 89 HIS A CA 1
ATOM 704 C C . HIS A 1 89 ? 0.791 3.345 14.072 1.00 97.12 89 HIS A C 1
ATOM 706 O O . HIS A 1 89 ? -0.268 3.627 13.508 1.00 97.12 89 HIS A O 1
ATOM 712 N N . LYS A 1 90 ? 0.904 2.363 14.974 1.00 97.50 90 LYS A N 1
ATOM 713 C CA . LYS A 1 90 ? -0.150 1.369 15.211 1.00 97.50 90 LYS A CA 1
ATOM 714 C C . LYS A 1 90 ? -0.550 0.701 13.887 1.00 97.50 90 LYS A C 1
ATOM 716 O O . LYS A 1 90 ? 0.314 0.351 13.092 1.00 97.50 90 LYS A O 1
ATOM 721 N N . ASN A 1 91 ? -1.846 0.585 13.622 1.00 98.19 91 ASN A N 1
ATOM 722 C CA . ASN A 1 91 ? -2.402 0.043 12.392 1.00 98.19 91 ASN A CA 1
ATOM 723 C C . ASN A 1 91 ? -2.465 1.060 11.237 1.00 98.19 91 ASN A C 1
ATOM 725 O O . ASN A 1 91 ? -3.142 0.803 10.255 1.00 98.19 91 ASN A O 1
ATOM 729 N N . THR A 1 92 ? -1.822 2.229 11.324 1.00 98.44 92 THR A N 1
ATOM 730 C CA . THR A 1 92 ? -1.858 3.232 10.244 1.00 98.44 92 THR A CA 1
ATOM 731 C C . THR A 1 92 ? -0.522 3.319 9.515 1.00 98.44 92 THR A C 1
ATOM 733 O O . THR A 1 92 ? 0.527 3.471 10.146 1.00 98.44 92 THR A O 1
ATOM 736 N N . VAL A 1 93 ? -0.566 3.280 8.183 1.00 97.81 93 VAL A N 1
ATOM 737 C CA . VAL A 1 93 ? 0.571 3.513 7.285 1.00 97.81 93 VAL A CA 1
ATOM 738 C C . VAL A 1 93 ? 0.460 4.911 6.688 1.00 97.81 93 VAL A C 1
A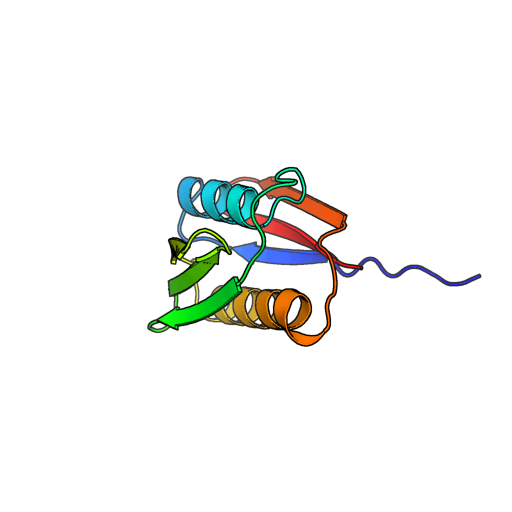TOM 740 O O . VAL A 1 93 ? -0.563 5.265 6.111 1.00 97.81 93 VAL A O 1
ATOM 743 N N . TYR A 1 94 ? 1.528 5.698 6.793 1.00 96.50 94 TYR A N 1
ATOM 744 C CA . TYR A 1 94 ? 1.636 7.009 6.159 1.00 96.50 94 TYR A CA 1
ATOM 745 C C . TYR A 1 94 ? 2.629 6.938 5.009 1.00 96.50 94 TYR A C 1
ATOM 747 O O . TYR A 1 94 ? 3.777 6.529 5.212 1.00 96.50 94 TYR A O 1
ATOM 755 N N . ILE A 1 95 ? 2.194 7.363 3.826 1.00 94.38 95 ILE A N 1
ATOM 756 C CA . ILE A 1 95 ? 2.963 7.295 2.586 1.00 94.38 95 ILE A CA 1
ATOM 757 C C . ILE A 1 95 ? 3.104 8.708 2.033 1.00 94.38 95 ILE A C 1
ATOM 759 O O . ILE A 1 95 ? 2.128 9.317 1.601 1.00 94.38 95 ILE A O 1
ATOM 763 N N . ASP A 1 96 ? 4.328 9.226 2.026 1.00 92.25 96 ASP A N 1
ATOM 764 C CA . ASP A 1 96 ? 4.640 10.476 1.340 1.00 92.25 96 ASP A CA 1
ATOM 765 C C . ASP A 1 96 ? 4.985 10.154 -0.117 1.00 92.25 96 ASP A C 1
ATOM 767 O O . ASP A 1 96 ? 5.933 9.410 -0.377 1.00 92.25 96 ASP A O 1
ATOM 771 N N . MET A 1 97 ? 4.228 10.709 -1.062 1.00 88.31 97 MET A N 1
ATOM 772 C CA . MET A 1 97 ? 4.409 10.471 -2.500 1.00 88.31 97 MET A CA 1
ATOM 773 C C . MET A 1 97 ? 5.134 11.635 -3.192 1.00 88.31 97 MET A C 1
ATOM 775 O O . MET A 1 97 ? 5.013 12.783 -2.760 1.00 88.31 97 MET A O 1
ATOM 779 N N . GLU A 1 98 ? 5.864 11.322 -4.271 1.00 82.75 98 GLU A N 1
ATOM 780 C CA . GLU A 1 98 ? 6.388 12.292 -5.257 1.00 82.75 98 GLU A CA 1
ATOM 781 C C . GLU A 1 98 ? 5.274 12.976 -6.075 1.00 82.75 98 GLU A C 1
ATOM 783 O O . GLU A 1 98 ? 4.254 12.319 -6.421 1.00 82.75 98 GLU A O 1
#

pLDDT: mean 88.3, std 14.64, range [36.75, 98.5]